Protein AF-A0A7X7IYD1-F1 (afdb_monomer_lite)

Foldseek 3Di:
DVVVCVVVVHDDDPCVQFDDDPNHGDWDDDPVRDTDRGDDCPCPVCVPVVDPPLVLLCCCQVCVVVCVVVPHDRPDDNVSSVVSNVVVVVVVVVVVVVVVVVVVVVVVVVPD

Sequence (112 aa):
MRDLCPFLGIDFDEILLKPTYYGLPWRGNNFDGLKFDKASNVNVGRWRDRITEHEAKVIEFHFSESMAEWGYEPAFSRDEQIDAAMHHYKWFNFAQLFSITTGVDTFQKATA

pLDDT: mean 85.27, std 16.04, range [40.12, 98.5]

Secondary structure (DSSP, 8-state):
-TTHHHHHT----GGGGS-EETTEEP----TT-PPPSS--STTTTTHHHHS-HHHHHHHHHHHHHHHHHTTPPPSS-HHHHHHHHHHHHHHHHHHHHHHHHHHHHHHHSS--

Structure (mmCIF, N/CA/C/O backbone):
data_AF-A0A7X7IYD1-F1
#
_entry.id   AF-A0A7X7IYD1-F1
#
loop_
_atom_site.group_PDB
_atom_site.id
_atom_site.type_symbol
_atom_site.label_atom_id
_atom_site.label_alt_id
_atom_site.label_comp_id
_atom_site.label_asym_id
_atom_site.label_entity_id
_atom_site.label_seq_id
_atom_site.pdbx_PDB_ins_code
_atom_site.Cartn_x
_atom_site.Cartn_y
_atom_site.Cartn_z
_atom_site.occupancy
_atom_site.B_iso_or_equiv
_atom_site.auth_seq_id
_atom_site.auth_comp_id
_atom_site.auth_asym_id
_atom_site.auth_atom_id
_atom_site.pdbx_PDB_model_num
ATOM 1 N N . MET A 1 1 ? -10.542 -5.637 17.512 1.00 89.62 1 MET A N 1
ATOM 2 C CA . MET A 1 1 ? -10.920 -5.233 18.887 1.00 89.62 1 MET A CA 1
ATOM 3 C C . MET A 1 1 ? -10.904 -6.395 19.856 1.00 89.62 1 MET A C 1
ATOM 5 O O . MET A 1 1 ? -10.173 -6.287 20.821 1.00 89.62 1 MET A O 1
ATOM 9 N N . ARG A 1 2 ? -11.609 -7.507 19.605 1.00 91.44 2 ARG A N 1
ATOM 10 C CA . ARG A 1 2 ? -11.593 -8.667 20.520 1.00 91.44 2 ARG A CA 1
ATOM 11 C C . ARG A 1 2 ? -10.191 -9.216 20.807 1.00 91.44 2 ARG A C 1
ATOM 13 O O . ARG A 1 2 ? -9.909 -9.499 21.957 1.00 91.44 2 ARG A O 1
ATOM 20 N N . ASP A 1 3 ? -9.315 -9.250 19.805 1.00 94.12 3 ASP A N 1
ATOM 21 C CA . ASP A 1 3 ? -7.921 -9.692 19.998 1.00 94.12 3 ASP A CA 1
ATOM 22 C C . ASP A 1 3 ? -7.003 -8.564 20.497 1.00 94.12 3 ASP A C 1
ATOM 24 O O . ASP A 1 3 ? -5.993 -8.801 21.152 1.00 94.12 3 ASP A O 1
ATOM 28 N N . LEU A 1 4 ? -7.377 -7.311 20.220 1.00 94.38 4 LEU A N 1
ATOM 29 C CA . LEU A 1 4 ? -6.593 -6.130 20.584 1.00 94.38 4 LEU A CA 1
ATOM 30 C C . LEU A 1 4 ? -6.782 -5.743 22.058 1.00 94.38 4 LEU A C 1
ATOM 32 O O . LEU A 1 4 ? -5.843 -5.288 22.696 1.00 94.38 4 LEU A O 1
ATOM 36 N N . CYS A 1 5 ? -7.985 -5.921 22.604 1.00 96.31 5 CYS A N 1
ATOM 37 C CA . CYS A 1 5 ? -8.305 -5.5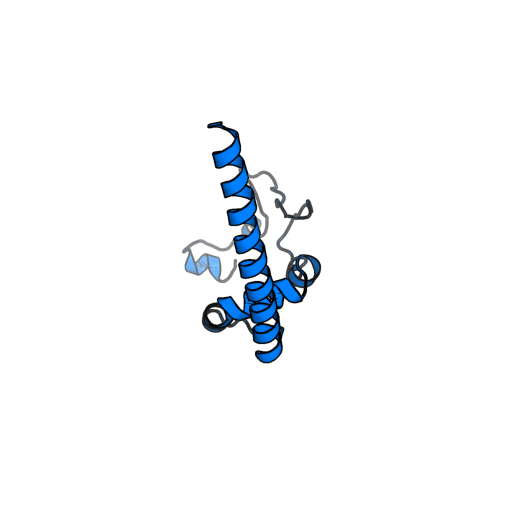88 23.989 1.00 96.31 5 CYS A CA 1
ATOM 38 C C . CYS A 1 5 ? -7.427 -6.368 24.994 1.00 96.31 5 CYS A C 1
ATOM 40 O O . CYS A 1 5 ? -6.773 -5.714 25.805 1.00 96.31 5 CYS A O 1
ATOM 42 N N . PRO A 1 6 ? -7.277 -7.708 24.889 1.00 95.75 6 PRO A N 1
ATOM 43 C CA . PRO A 1 6 ? -6.331 -8.466 25.709 1.00 95.75 6 PRO A CA 1
ATOM 44 C C . PRO A 1 6 ? -4.880 -8.014 25.536 1.00 95.75 6 PRO A C 1
ATOM 46 O O . PRO A 1 6 ? -4.162 -7.896 26.523 1.00 95.75 6 PRO A O 1
ATOM 49 N N . PHE A 1 7 ? -4.456 -7.715 24.303 1.00 96.75 7 PHE A N 1
ATOM 50 C CA . PHE A 1 7 ? -3.113 -7.194 24.030 1.00 96.75 7 PHE A CA 1
ATOM 51 C C . PHE A 1 7 ? -2.846 -5.864 24.757 1.00 96.75 7 PHE A C 1
ATOM 53 O O . PHE A 1 7 ? -1.747 -5.642 25.255 1.00 96.75 7 PHE A O 1
ATOM 60 N N . LEU A 1 8 ? -3.861 -5.001 24.854 1.00 96.44 8 LEU A N 1
ATOM 61 C CA . LEU A 1 8 ? -3.790 -3.717 25.556 1.00 96.44 8 LEU A CA 1
ATOM 62 C C . LEU A 1 8 ? -4.092 -3.816 27.062 1.00 96.44 8 LEU A C 1
ATOM 64 O O . LEU A 1 8 ? -3.987 -2.808 27.758 1.00 96.44 8 LEU A O 1
ATOM 68 N N . GLY A 1 9 ? -4.483 -4.989 27.570 1.00 96.19 9 GLY A N 1
ATOM 69 C CA . GLY A 1 9 ? -4.895 -5.170 28.964 1.00 96.19 9 GLY A CA 1
ATOM 70 C C . GLY A 1 9 ? -6.194 -4.443 29.333 1.00 96.19 9 GLY A C 1
ATOM 71 O O . GLY A 1 9 ? -6.357 -4.037 30.480 1.00 96.19 9 GLY A O 1
ATOM 72 N N . ILE A 1 10 ? -7.101 -4.246 28.371 1.00 95.75 10 ILE A N 1
ATOM 73 C CA . ILE A 1 10 ? -8.419 -3.629 28.587 1.00 95.75 10 ILE A CA 1
ATOM 74 C C . ILE A 1 10 ? -9.535 -4.653 28.379 1.00 95.75 10 ILE A C 1
ATOM 76 O O . ILE A 1 10 ? -9.419 -5.547 27.537 1.00 95.75 10 ILE A O 1
ATOM 80 N N . ASP A 1 11 ? -10.649 -4.480 29.086 1.00 95.94 11 ASP A N 1
ATOM 81 C CA . ASP A 1 11 ? -11.842 -5.290 28.856 1.00 95.94 11 ASP A CA 1
ATOM 82 C C . ASP A 1 11 ? -12.501 -4.917 27.527 1.00 95.94 11 ASP A C 1
ATOM 84 O O . ASP A 1 11 ? -12.588 -3.749 27.134 1.00 95.94 11 ASP A O 1
ATOM 88 N N . PHE A 1 12 ? -12.964 -5.934 26.806 1.00 95.38 12 PHE A N 1
ATOM 89 C CA . PHE A 1 12 ? -13.729 -5.711 25.591 1.00 95.38 12 PHE A CA 1
ATOM 90 C C . PHE A 1 12 ? -15.155 -5.267 25.935 1.00 95.38 12 PHE A C 1
ATOM 92 O O . PHE A 1 12 ? -15.881 -5.981 26.623 1.00 95.38 12 PHE A O 1
ATOM 99 N N . ASP A 1 13 ? -15.577 -4.147 25.353 1.00 92.62 13 ASP A N 1
ATOM 100 C CA . ASP A 1 13 ? -16.959 -3.665 25.351 1.00 92.62 13 ASP A CA 1
ATOM 101 C C . ASP A 1 13 ? -17.386 -3.350 23.905 1.00 92.62 13 ASP A C 1
ATOM 103 O O . ASP A 1 13 ? -16.577 -2.911 23.081 1.00 92.62 13 ASP A O 1
ATOM 107 N N . GLU A 1 14 ? -18.658 -3.567 23.569 1.00 90.81 14 GLU A N 1
ATOM 108 C CA . GLU A 1 14 ? -19.195 -3.276 22.235 1.00 90.81 14 GLU A CA 1
ATOM 109 C C . GLU A 1 14 ? -19.091 -1.795 21.846 1.00 90.81 14 GLU A C 1
ATOM 111 O O . GLU A 1 14 ? -19.013 -1.478 20.654 1.00 90.81 14 GLU A O 1
ATOM 116 N N . ILE A 1 15 ? -19.041 -0.878 22.819 1.00 88.81 15 ILE A N 1
ATOM 117 C CA . ILE A 1 15 ? -18.848 0.554 22.569 1.00 88.81 15 ILE A CA 1
ATOM 118 C C . ILE A 1 15 ? -17.528 0.837 21.841 1.00 88.81 15 ILE A C 1
ATOM 120 O O . ILE A 1 15 ? -17.461 1.776 21.051 1.00 88.81 15 ILE A O 1
ATOM 124 N N . LEU A 1 16 ? -16.515 -0.024 22.004 1.00 88.38 16 LEU A N 1
ATOM 125 C CA . LEU A 1 16 ? -15.219 0.088 21.328 1.00 88.38 16 LEU A CA 1
ATOM 126 C C . LEU A 1 16 ? -15.299 -0.134 19.810 1.00 88.38 16 LEU A C 1
ATOM 128 O O . LEU A 1 16 ? -14.343 0.150 19.091 1.00 88.38 16 LEU A O 1
ATOM 132 N N . LEU A 1 17 ? -16.425 -0.642 19.300 1.00 87.69 17 LEU A N 1
ATOM 133 C CA . LEU A 1 17 ? -16.675 -0.769 17.863 1.00 87.69 17 LEU A CA 1
ATOM 134 C C . LEU A 1 17 ? -17.226 0.522 17.240 1.00 87.69 17 LEU A C 1
ATOM 136 O O . LEU A 1 17 ? -17.355 0.600 16.017 1.00 87.69 17 LEU A O 1
ATOM 140 N N . LYS A 1 18 ? -17.567 1.524 18.060 1.00 85.75 18 LYS A N 1
ATOM 141 C CA . LYS A 1 18 ? -18.166 2.787 17.624 1.00 85.75 18 LYS A CA 1
ATOM 142 C C . LYS A 1 18 ? -17.155 3.924 17.808 1.00 85.75 18 LYS A C 1
ATOM 144 O O . LYS A 1 18 ? -16.821 4.259 18.943 1.00 85.75 18 LYS A O 1
ATOM 149 N N . PRO A 1 19 ? -16.668 4.547 16.722 1.00 84.62 19 PRO A N 1
ATOM 150 C CA . PRO A 1 19 ? -15.729 5.654 16.837 1.00 84.62 19 PRO A CA 1
ATOM 151 C C . PRO A 1 19 ? -16.400 6.859 17.507 1.00 84.62 19 PRO A C 1
ATOM 153 O O . PRO A 1 19 ? -17.438 7.351 17.057 1.00 84.62 19 PRO A O 1
ATOM 156 N N . THR A 1 20 ? -15.793 7.356 18.583 1.00 85.88 20 THR A N 1
ATOM 157 C CA . THR A 1 20 ? -16.257 8.554 19.292 1.00 85.88 20 THR A CA 1
ATOM 158 C C . THR A 1 20 ? -15.101 9.503 19.580 1.00 85.88 20 THR A C 1
ATOM 160 O O . THR A 1 20 ? -13.945 9.095 19.667 1.00 85.88 20 THR A O 1
ATOM 163 N N . TYR A 1 21 ? -15.424 10.783 19.732 1.00 83.94 21 TYR A N 1
ATOM 164 C CA . TYR A 1 21 ? -14.517 11.818 20.208 1.00 83.94 21 TYR A CA 1
ATOM 165 C C . TYR A 1 21 ? -15.225 12.575 21.333 1.00 83.94 21 TYR A C 1
ATOM 167 O O . TYR A 1 21 ? -16.290 13.149 21.111 1.00 83.94 21 TYR A O 1
ATOM 175 N N . TYR A 1 22 ? -14.691 12.498 22.557 1.00 86.81 22 TYR A N 1
ATOM 176 C CA . TYR A 1 22 ? -15.352 12.992 23.777 1.00 86.81 22 TYR A CA 1
ATOM 177 C C . TYR A 1 22 ? -16.814 12.522 23.934 1.00 86.81 22 TYR A C 1
ATOM 179 O O . TYR A 1 22 ? -17.695 13.291 24.309 1.00 86.81 22 TYR A O 1
ATOM 187 N N . GLY A 1 23 ? -17.091 11.255 23.610 1.00 84.19 23 GLY A N 1
ATOM 188 C CA . GLY A 1 23 ? -18.434 10.668 23.712 1.00 84.19 23 GLY A CA 1
ATOM 189 C C . GLY A 1 23 ? -19.405 11.069 22.594 1.00 84.19 23 GLY A C 1
ATOM 190 O O . GLY A 1 23 ? -20.501 10.518 22.518 1.00 84.19 23 GLY A O 1
ATOM 191 N N . LEU A 1 24 ? -19.012 11.970 21.690 1.00 84.19 24 LEU A N 1
ATOM 192 C CA . LEU A 1 24 ? -19.789 12.306 20.499 1.00 84.19 24 LEU A CA 1
ATOM 193 C C . LEU A 1 24 ? -19.399 11.385 19.334 1.00 84.19 24 LEU A C 1
ATOM 195 O O . LEU A 1 24 ? -18.210 11.093 19.173 1.00 84.19 24 LEU A O 1
ATOM 199 N N . PRO A 1 25 ? -20.351 10.940 18.492 1.00 83.38 25 PRO A N 1
ATOM 200 C CA . PRO A 1 25 ? -20.031 10.167 17.297 1.00 83.38 25 PRO A CA 1
ATOM 201 C C . PRO A 1 25 ? -19.046 10.926 16.407 1.00 83.38 25 PRO A C 1
ATOM 203 O O . PRO A 1 25 ? -19.324 12.046 15.970 1.00 83.38 25 PRO A O 1
ATOM 206 N N . TRP A 1 26 ? -17.903 10.309 16.122 1.00 81.06 26 TRP A N 1
ATOM 207 C CA . TRP A 1 26 ? -16.898 10.880 15.235 1.00 81.06 26 TRP A CA 1
ATOM 208 C C . TRP A 1 26 ? -16.978 10.202 13.871 1.00 81.06 26 TRP A C 1
ATOM 210 O O . TRP A 1 26 ? -17.111 8.983 13.779 1.00 81.06 26 TRP A O 1
ATOM 220 N N . ARG A 1 27 ? -16.919 11.000 12.801 1.00 78.38 27 ARG A N 1
ATOM 221 C CA . ARG A 1 27 ? -16.918 10.493 11.426 1.00 78.38 27 ARG A CA 1
ATOM 222 C C . ARG A 1 27 ? -15.514 10.583 10.856 1.00 78.38 27 ARG A C 1
ATOM 224 O O . ARG A 1 27 ? -14.847 11.600 11.032 1.00 78.38 27 ARG A O 1
ATOM 231 N N . GLY A 1 28 ? -15.098 9.530 10.159 1.00 71.38 28 GLY A N 1
ATOM 232 C CA . GLY A 1 28 ? -13.755 9.454 9.590 1.00 71.38 28 GLY A CA 1
ATOM 233 C C . GLY A 1 28 ? -13.473 10.575 8.584 1.00 71.38 28 GLY A C 1
ATOM 234 O O . GLY A 1 28 ? -14.355 10.953 7.810 1.00 71.38 28 GLY A O 1
ATOM 235 N N . ASN A 1 29 ? -12.234 11.072 8.589 1.00 72.69 29 ASN A N 1
ATOM 236 C CA . ASN A 1 29 ? -11.691 11.950 7.555 1.00 72.69 29 ASN A CA 1
ATOM 237 C C . ASN A 1 29 ? -10.988 11.081 6.501 1.00 72.69 29 ASN A C 1
ATOM 239 O O . ASN A 1 29 ? -9.958 10.474 6.790 1.00 72.69 29 ASN A O 1
ATOM 243 N N . ASN A 1 30 ? -11.578 10.956 5.315 1.00 78.00 30 ASN A N 1
ATOM 244 C CA . ASN A 1 30 ? -11.064 10.123 4.229 1.00 78.00 30 ASN A CA 1
ATOM 245 C C . ASN A 1 30 ? -10.627 11.000 3.045 1.00 78.00 30 ASN A C 1
ATOM 247 O O . ASN A 1 30 ? -11.171 12.081 2.834 1.00 78.00 30 ASN A O 1
ATOM 251 N N . PHE A 1 31 ? -9.670 10.492 2.262 1.00 77.25 31 PHE A N 1
ATOM 252 C CA . PHE A 1 31 ? -9.100 11.166 1.087 1.00 77.25 31 PHE A CA 1
ATOM 253 C C . PHE A 1 31 ? -10.144 11.617 0.046 1.00 77.25 31 PHE A C 1
ATOM 255 O O . PHE A 1 31 ? -10.042 12.702 -0.507 1.00 77.25 31 PHE A O 1
ATOM 262 N N . ASP A 1 32 ? -11.177 10.809 -0.173 1.00 79.69 32 ASP A N 1
ATOM 263 C CA . ASP A 1 32 ? -12.292 11.047 -1.096 1.00 79.69 32 ASP A CA 1
ATOM 264 C C . ASP A 1 32 ? -13.455 11.849 -0.460 1.00 79.69 32 ASP A C 1
ATOM 266 O O . ASP A 1 32 ? -14.552 11.902 -1.016 1.00 79.69 32 ASP A O 1
ATOM 270 N N . GLY A 1 33 ? -13.275 12.415 0.741 1.00 79.00 33 GLY A N 1
ATOM 271 C CA . GLY A 1 33 ? -14.313 13.154 1.472 1.00 79.00 33 GLY A CA 1
ATOM 272 C C . GLY A 1 33 ? -15.494 12.305 1.966 1.00 79.00 33 GLY A C 1
ATOM 273 O O . GLY A 1 33 ? -16.508 12.850 2.413 1.00 79.00 33 GLY A O 1
ATOM 274 N N . LEU A 1 34 ? -15.392 10.973 1.905 1.00 79.25 34 LEU A N 1
ATOM 275 C CA . LEU A 1 34 ? -16.446 10.066 2.355 1.00 79.25 34 LEU A CA 1
ATOM 276 C C . LEU A 1 34 ? -16.508 10.030 3.884 1.00 79.25 34 LEU A C 1
ATOM 278 O O . LEU A 1 34 ? -15.505 9.828 4.567 1.00 79.25 34 LEU A O 1
ATOM 282 N N . LYS A 1 35 ? -17.718 10.178 4.427 1.00 77.94 35 LYS A N 1
ATOM 283 C CA . LYS A 1 35 ? -17.964 10.072 5.867 1.00 77.94 35 LYS A CA 1
ATOM 284 C C . LYS A 1 35 ? -18.192 8.611 6.244 1.00 77.94 35 LYS A C 1
ATOM 286 O O . LYS A 1 35 ? -19.152 8.008 5.777 1.00 77.94 35 LYS A O 1
ATOM 291 N N . PHE A 1 36 ? -17.357 8.084 7.134 1.00 78.31 36 PHE A N 1
ATOM 292 C CA . PHE A 1 36 ? -17.524 6.744 7.702 1.00 78.31 36 PHE A CA 1
ATOM 293 C C . PHE A 1 36 ? -18.081 6.825 9.114 1.00 78.31 36 PHE A C 1
ATOM 295 O O . PHE A 1 36 ? -17.612 7.621 9.924 1.00 78.31 36 PHE A O 1
ATOM 302 N N . ASP A 1 37 ? -19.067 5.985 9.390 1.00 74.44 37 ASP A N 1
ATOM 303 C CA . ASP A 1 37 ? -19.666 5.741 10.703 1.00 74.44 37 ASP A CA 1
ATOM 304 C C . ASP A 1 37 ? -19.158 4.437 11.348 1.00 74.44 37 ASP A C 1
ATOM 306 O O . ASP A 1 37 ? -19.369 4.206 12.537 1.00 74.44 37 ASP A O 1
ATOM 310 N N . LYS A 1 38 ? -18.453 3.603 10.575 1.00 76.62 38 LYS A N 1
ATOM 311 C CA . LYS A 1 38 ? -17.823 2.350 11.003 1.00 76.62 38 LYS A CA 1
ATOM 312 C C . LYS A 1 38 ? -16.590 2.025 10.157 1.00 76.62 38 LYS A C 1
ATOM 314 O O . LYS A 1 38 ? -16.404 2.583 9.075 1.00 76.62 38 LYS A O 1
ATOM 319 N N . ALA A 1 39 ? -15.778 1.077 10.627 1.00 81.38 39 ALA A N 1
ATOM 320 C CA . ALA A 1 39 ? -14.706 0.497 9.821 1.00 81.38 39 ALA A CA 1
ATOM 321 C C . ALA A 1 39 ? -15.272 -0.094 8.513 1.00 81.38 39 ALA A C 1
ATOM 323 O O . ALA A 1 39 ? -16.324 -0.738 8.515 1.00 81.38 39 ALA A O 1
ATOM 324 N N . SER A 1 40 ? -14.589 0.150 7.395 1.00 84.38 40 SER A N 1
ATOM 325 C CA . SER A 1 40 ? -15.050 -0.231 6.058 1.00 84.38 40 SER A CA 1
ATOM 326 C C . SER A 1 40 ? -13.886 -0.656 5.173 1.00 84.38 40 SER A C 1
ATOM 328 O O . SER A 1 40 ? -12.811 -0.063 5.225 1.00 84.38 40 SER A O 1
ATOM 330 N N . ASN A 1 41 ? -14.144 -1.633 4.302 1.00 89.12 41 ASN A N 1
ATOM 331 C CA . ASN A 1 41 ? -13.178 -2.131 3.324 1.00 89.12 41 ASN A CA 1
ATOM 332 C C . ASN A 1 41 ? -13.215 -1.369 1.991 1.00 89.12 41 ASN A C 1
ATOM 334 O O . ASN A 1 41 ? -12.523 -1.755 1.059 1.00 89.12 41 ASN A O 1
ATOM 338 N N . VAL A 1 42 ? -13.989 -0.281 1.875 1.00 88.75 42 VAL A N 1
ATOM 339 C CA . VAL A 1 42 ? -14.161 0.457 0.604 1.00 88.75 42 VAL A CA 1
ATOM 340 C C . VAL A 1 42 ? -12.847 0.955 -0.013 1.00 88.75 42 VAL A C 1
ATOM 342 O O . VAL A 1 42 ? -12.764 1.153 -1.218 1.00 88.75 42 VAL A O 1
ATOM 345 N N . ASN A 1 43 ? -11.823 1.169 0.815 1.00 88.88 43 ASN A N 1
ATOM 346 C CA . ASN A 1 43 ? -10.515 1.653 0.380 1.00 88.88 43 ASN A CA 1
ATOM 347 C C . ASN A 1 43 ? -9.480 0.536 0.174 1.00 88.88 43 ASN A C 1
ATOM 349 O O . ASN A 1 43 ? -8.361 0.824 -0.250 1.00 88.88 43 ASN A O 1
ATOM 353 N N . VAL A 1 44 ? -9.822 -0.722 0.458 1.00 92.75 44 VAL A N 1
ATOM 354 C CA . VAL A 1 44 ? -8.918 -1.856 0.237 1.00 92.75 44 VAL A CA 1
ATOM 355 C C . VAL A 1 44 ? -8.737 -2.044 -1.269 1.00 92.75 44 VAL A C 1
ATOM 357 O O . VAL A 1 44 ? -9.710 -2.157 -2.005 1.00 92.75 44 VAL A O 1
ATOM 360 N N . GLY A 1 45 ? -7.487 -2.024 -1.739 1.00 92.81 45 GLY A N 1
ATOM 361 C CA . GLY A 1 45 ? -7.157 -2.176 -3.163 1.00 92.81 45 GLY A CA 1
ATOM 362 C C . GLY A 1 45 ? -7.430 -0.948 -4.041 1.00 92.81 45 GLY A C 1
ATOM 363 O O . GLY A 1 45 ? -7.036 -0.939 -5.203 1.00 92.81 45 GLY A O 1
ATOM 364 N N . ARG A 1 46 ? -8.016 0.121 -3.486 1.00 92.75 46 ARG A N 1
ATOM 365 C CA . ARG A 1 46 ? -8.389 1.347 -4.219 1.00 92.75 46 ARG A CA 1
ATOM 366 C C . ARG A 1 46 ? -7.206 2.148 -4.758 1.00 92.75 46 ARG A C 1
ATOM 368 O O . ARG 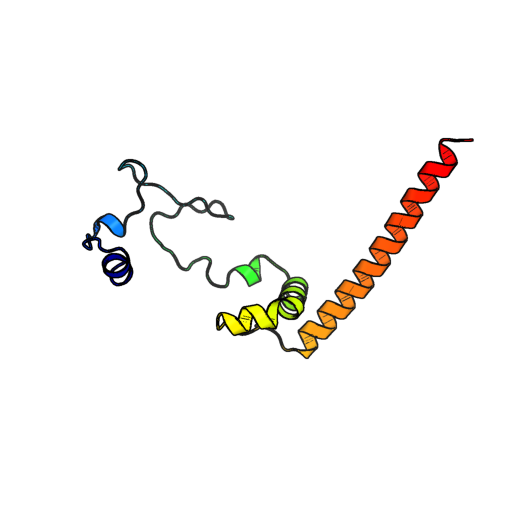A 1 46 ? -7.396 3.128 -5.467 1.00 92.75 46 ARG A O 1
ATOM 375 N N . TRP A 1 47 ? -5.980 1.758 -4.411 1.00 93.88 47 TRP A N 1
ATOM 376 C CA . TRP A 1 47 ? -4.773 2.342 -4.987 1.00 93.88 47 TRP A CA 1
ATOM 377 C C . TRP A 1 47 ? -4.769 2.220 -6.516 1.00 93.88 47 TRP A C 1
ATOM 379 O O . TRP A 1 47 ? -4.333 3.152 -7.178 1.00 93.88 47 TRP A O 1
ATOM 389 N N . ARG A 1 48 ? -5.356 1.151 -7.076 1.00 94.88 48 ARG A N 1
ATOM 390 C CA . ARG A 1 48 ? -5.462 0.932 -8.531 1.00 94.88 48 ARG A CA 1
ATOM 391 C C . ARG A 1 48 ? -6.261 2.017 -9.256 1.00 94.88 48 ARG A C 1
ATOM 393 O O . ARG A 1 48 ? -6.018 2.263 -10.428 1.00 94.88 48 ARG A O 1
ATOM 400 N N . ASP A 1 49 ? -7.179 2.673 -8.548 1.00 93.75 49 ASP A N 1
ATOM 401 C CA . ASP A 1 49 ? -7.988 3.771 -9.086 1.00 93.75 49 ASP A CA 1
ATOM 402 C C . ASP A 1 49 ? -7.335 5.146 -8.853 1.00 93.75 49 ASP A C 1
ATOM 404 O O . ASP A 1 49 ? -7.799 6.154 -9.383 1.00 93.75 49 ASP A O 1
ATOM 408 N N . ARG A 1 50 ? -6.301 5.214 -8.001 1.00 93.44 50 ARG A N 1
ATOM 409 C CA . ARG A 1 50 ? -5.676 6.467 -7.541 1.00 93.44 50 ARG A CA 1
ATOM 410 C C . ARG A 1 50 ? -4.330 6.750 -8.187 1.00 93.44 50 ARG A C 1
ATOM 412 O O . ARG A 1 50 ? -3.936 7.910 -8.238 1.00 93.44 50 ARG A O 1
ATOM 419 N N . ILE A 1 51 ? -3.634 5.711 -8.630 1.00 96.31 51 ILE A N 1
ATOM 420 C CA . ILE A 1 51 ? -2.362 5.816 -9.339 1.00 96.31 51 ILE A CA 1
ATOM 421 C C . ILE A 1 51 ? -2.432 5.015 -10.631 1.00 96.31 51 ILE A C 1
ATOM 423 O O . ILE A 1 51 ? -3.164 4.032 -10.742 1.00 96.31 51 ILE A O 1
ATOM 427 N N . THR A 1 52 ? -1.658 5.445 -11.613 1.00 97.50 52 THR A N 1
ATOM 428 C CA . THR A 1 52 ? -1.501 4.733 -12.877 1.00 97.50 52 THR A CA 1
ATOM 429 C C . THR A 1 52 ? -0.731 3.428 -12.679 1.00 97.50 52 THR A C 1
ATOM 431 O O . THR A 1 52 ? 0.050 3.276 -11.737 1.00 97.50 52 THR A O 1
ATOM 434 N N . GLU A 1 53 ? -0.886 2.482 -13.610 1.00 97.69 53 GLU A N 1
ATOM 435 C CA . GLU A 1 53 ? -0.085 1.252 -13.594 1.00 97.69 53 GLU A CA 1
ATOM 436 C C . GLU A 1 53 ? 1.417 1.537 -13.662 1.00 97.69 53 GLU A C 1
ATOM 438 O O . GLU A 1 53 ? 2.199 0.835 -13.032 1.00 97.69 53 GLU A O 1
ATOM 443 N N . HIS A 1 54 ? 1.832 2.572 -14.402 1.00 97.62 54 HIS A N 1
ATOM 444 C CA . HIS A 1 54 ? 3.240 2.952 -14.491 1.00 97.62 54 HIS A CA 1
ATOM 445 C C . HIS A 1 54 ? 3.792 3.369 -13.123 1.00 97.62 54 HIS A C 1
ATOM 447 O O . HIS A 1 54 ? 4.830 2.865 -12.703 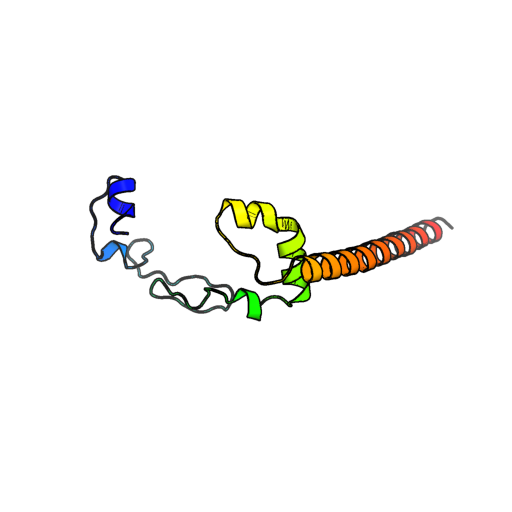1.00 97.62 54 HIS A O 1
ATOM 453 N N . GLU A 1 55 ? 3.077 4.235 -12.399 1.00 97.44 55 GLU A N 1
ATOM 454 C CA . GLU A 1 55 ? 3.456 4.639 -11.040 1.00 97.44 55 GLU A CA 1
ATOM 455 C C . GLU A 1 55 ? 3.496 3.438 -10.092 1.00 97.44 55 GLU A C 1
ATOM 457 O O . GLU A 1 55 ? 4.444 3.290 -9.323 1.00 97.44 55 GLU A O 1
ATOM 462 N N . ALA A 1 56 ? 2.509 2.545 -10.182 1.00 98.06 56 ALA A N 1
ATOM 463 C CA . ALA A 1 56 ? 2.461 1.343 -9.360 1.00 98.06 56 ALA A CA 1
ATOM 464 C C . ALA A 1 56 ? 3.650 0.404 -9.628 1.00 98.06 56 ALA A C 1
ATOM 466 O O . ALA A 1 56 ? 4.295 -0.044 -8.684 1.00 98.06 56 ALA A O 1
ATOM 467 N N . LYS A 1 57 ? 3.995 0.170 -10.900 1.00 98.50 57 LYS A N 1
ATOM 468 C CA . LYS A 1 57 ? 5.158 -0.632 -11.316 1.00 98.50 57 LYS A CA 1
ATOM 469 C C . LYS A 1 57 ? 6.475 -0.046 -10.796 1.00 98.50 57 LYS A C 1
ATOM 471 O O . LYS A 1 57 ? 7.324 -0.796 -10.321 1.00 98.50 57 LYS A O 1
ATOM 476 N N . VAL A 1 58 ? 6.635 1.282 -10.832 1.00 98.06 58 VAL A N 1
ATOM 477 C CA . VAL A 1 58 ? 7.811 1.975 -10.271 1.00 98.06 58 VAL A CA 1
ATOM 478 C C . VAL A 1 58 ? 7.872 1.823 -8.746 1.00 98.06 58 VAL A C 1
ATOM 480 O O . VAL A 1 58 ? 8.935 1.527 -8.202 1.00 98.06 58 VAL A O 1
ATOM 483 N N . ILE A 1 59 ? 6.746 1.979 -8.043 1.00 97.88 59 ILE A N 1
ATOM 484 C CA . ILE A 1 59 ? 6.670 1.774 -6.587 1.00 97.88 59 ILE A CA 1
ATOM 485 C C . ILE A 1 59 ? 7.050 0.331 -6.236 1.00 97.88 59 ILE A C 1
ATOM 487 O O . ILE A 1 59 ? 7.930 0.116 -5.406 1.00 97.88 59 ILE A O 1
ATOM 491 N N . GLU A 1 60 ? 6.442 -0.659 -6.890 1.00 98.12 60 GLU A N 1
ATOM 492 C CA . GLU A 1 60 ? 6.745 -2.073 -6.650 1.00 98.12 60 GLU A CA 1
ATOM 493 C C . GLU A 1 60 ? 8.212 -2.402 -6.946 1.00 98.12 60 GLU A C 1
ATOM 495 O O . GLU A 1 60 ? 8.841 -3.119 -6.169 1.00 98.12 60 GLU A O 1
ATOM 500 N N . PHE A 1 61 ? 8.802 -1.823 -7.999 1.00 98.12 61 PHE A N 1
ATOM 501 C CA . PHE A 1 61 ? 10.227 -1.989 -8.283 1.00 98.12 61 PHE A CA 1
ATOM 502 C C . PHE A 1 61 ? 11.101 -1.589 -7.084 1.00 98.12 61 PHE A C 1
ATOM 504 O O . PHE A 1 61 ? 11.974 -2.365 -6.684 1.00 98.12 61 PHE A O 1
ATOM 511 N N . HIS A 1 62 ? 10.844 -0.410 -6.506 1.00 97.81 62 HIS A N 1
ATOM 512 C CA . HIS A 1 62 ? 11.638 0.165 -5.416 1.00 97.81 62 HIS A CA 1
ATOM 513 C C . HIS A 1 62 ? 11.359 -0.448 -4.045 1.00 97.81 62 HIS A C 1
ATOM 515 O O . HIS A 1 62 ? 12.274 -0.543 -3.232 1.00 97.81 62 HIS A O 1
ATOM 521 N N . PHE A 1 63 ? 10.117 -0.851 -3.782 1.00 97.69 63 PHE A N 1
ATOM 522 C CA . PHE A 1 63 ? 9.677 -1.281 -2.453 1.00 97.69 63 PHE A CA 1
ATOM 523 C C . PHE A 1 63 ? 9.377 -2.779 -2.356 1.00 97.69 63 PHE A C 1
ATOM 525 O O . PHE A 1 63 ? 8.930 -3.227 -1.305 1.00 97.69 63 PHE A O 1
ATOM 532 N N . SER A 1 64 ? 9.642 -3.559 -3.409 1.00 96.06 64 SER A N 1
ATOM 533 C CA . SER A 1 64 ? 9.413 -5.015 -3.442 1.00 96.06 64 SER A CA 1
ATOM 534 C C . SER A 1 64 ? 9.968 -5.759 -2.221 1.00 96.06 64 SER A C 1
ATOM 536 O O . SER A 1 64 ? 9.272 -6.605 -1.668 1.00 96.06 64 SER A O 1
ATOM 538 N N . GLU A 1 65 ? 11.172 -5.419 -1.752 1.00 96.25 65 GLU A N 1
ATOM 539 C CA . GLU A 1 65 ? 11.759 -6.039 -0.555 1.00 96.25 65 GLU A CA 1
ATOM 540 C C . GLU A 1 65 ? 10.949 -5.732 0.713 1.00 96.25 65 GLU A C 1
ATOM 542 O O . GLU A 1 65 ? 10.603 -6.643 1.462 1.00 96.25 65 GLU A O 1
ATOM 547 N N . SER A 1 66 ? 10.576 -4.466 0.926 1.00 97.88 66 SER A N 1
ATOM 548 C CA . SER A 1 66 ? 9.726 -4.074 2.056 1.00 97.88 66 SER A CA 1
ATOM 549 C C . SER A 1 66 ? 8.335 -4.695 1.954 1.00 97.88 66 SER A C 1
ATOM 551 O O . SER A 1 66 ? 7.784 -5.139 2.952 1.00 97.88 66 SER A O 1
ATOM 553 N N . MET A 1 67 ? 7.752 -4.763 0.757 1.00 97.25 67 MET A N 1
ATOM 554 C CA . MET A 1 67 ? 6.469 -5.435 0.546 1.00 97.25 67 MET A CA 1
ATOM 555 C C . MET A 1 67 ? 6.545 -6.900 0.986 1.00 97.25 67 MET A C 1
ATOM 557 O O . MET A 1 67 ? 5.698 -7.332 1.766 1.00 97.25 67 MET A O 1
ATOM 561 N N . ALA A 1 68 ? 7.594 -7.616 0.576 1.00 96.81 68 ALA A N 1
ATOM 562 C CA . ALA A 1 68 ? 7.811 -9.008 0.952 1.00 96.81 68 ALA A CA 1
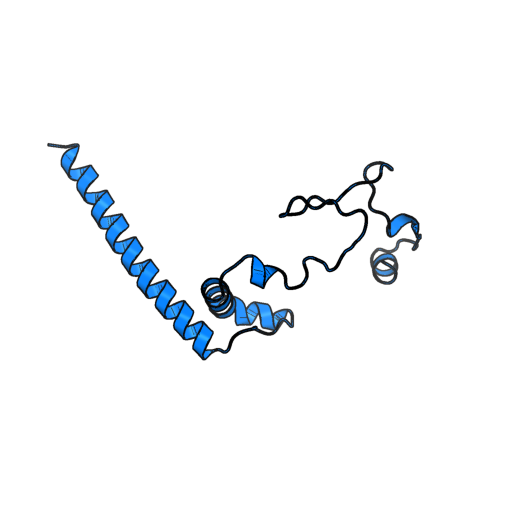ATOM 563 C C . ALA A 1 68 ? 8.002 -9.193 2.469 1.00 96.81 68 ALA A C 1
ATOM 565 O O . ALA A 1 68 ? 7.424 -10.117 3.037 1.00 96.81 68 ALA A O 1
ATOM 566 N N . GLU A 1 69 ? 8.741 -8.299 3.142 1.00 98.06 69 GLU A N 1
ATOM 567 C CA . GLU A 1 69 ? 8.915 -8.320 4.608 1.00 98.06 69 GLU A CA 1
ATOM 568 C C . GLU A 1 69 ? 7.569 -8.311 5.352 1.00 98.06 69 GLU A C 1
ATOM 570 O O . GLU A 1 69 ? 7.393 -9.011 6.350 1.00 98.06 69 GLU A O 1
ATOM 575 N N . TRP A 1 70 ? 6.593 -7.565 4.829 1.00 97.19 70 TRP A N 1
ATOM 576 C CA . TRP A 1 70 ? 5.253 -7.441 5.405 1.00 97.19 70 TRP A CA 1
ATOM 577 C C . TRP A 1 70 ? 4.212 -8.383 4.774 1.00 97.19 70 TRP A C 1
ATOM 579 O O . TRP A 1 70 ? 3.027 -8.282 5.096 1.00 97.19 70 TRP A O 1
ATOM 589 N N . GLY A 1 71 ? 4.629 -9.304 3.896 1.00 97.50 71 GLY A N 1
ATOM 590 C CA . GLY A 1 71 ? 3.754 -10.293 3.256 1.00 97.50 71 GLY A CA 1
ATOM 591 C C . GLY A 1 71 ? 2.833 -9.733 2.165 1.00 97.50 71 GLY A C 1
ATOM 592 O O . GLY A 1 71 ? 1.776 -10.308 1.900 1.00 97.50 71 GLY A O 1
ATOM 593 N N . TYR A 1 72 ? 3.196 -8.605 1.553 1.00 96.38 72 TYR A N 1
ATOM 594 C CA . TYR A 1 72 ? 2.507 -8.063 0.385 1.00 96.38 72 TYR A CA 1
ATOM 595 C C . TYR A 1 72 ? 3.134 -8.586 -0.906 1.00 96.38 72 TYR A C 1
ATOM 597 O O . TYR A 1 72 ? 4.329 -8.423 -1.142 1.00 96.38 72 TYR A O 1
ATOM 605 N N . GLU A 1 73 ? 2.293 -9.131 -1.779 1.00 96.00 73 GLU A N 1
ATOM 606 C CA . GLU A 1 73 ? 2.697 -9.573 -3.112 1.00 96.00 73 GLU A CA 1
ATOM 607 C C . GLU A 1 73 ? 2.587 -8.425 -4.129 1.00 96.00 73 GLU A C 1
ATOM 609 O O . GLU A 1 73 ? 1.558 -7.732 -4.153 1.00 96.00 73 GLU A O 1
ATOM 614 N N . PRO A 1 74 ? 3.603 -8.217 -4.988 1.00 96.62 74 PRO A N 1
ATOM 615 C CA . PRO A 1 74 ? 3.508 -7.290 -6.110 1.00 96.62 74 PRO A CA 1
ATOM 616 C C . PRO A 1 74 ? 2.358 -7.657 -7.054 1.00 96.62 74 PRO A C 1
ATOM 618 O O . PRO A 1 74 ? 2.094 -8.832 -7.318 1.00 96.62 74 PRO A O 1
ATOM 621 N N . ALA A 1 75 ? 1.667 -6.652 -7.588 1.00 97.25 75 ALA A N 1
ATOM 622 C CA . ALA A 1 75 ? 0.615 -6.858 -8.573 1.00 97.25 75 ALA A CA 1
ATOM 623 C C . ALA A 1 75 ? 1.161 -7.065 -9.992 1.00 97.25 75 ALA A C 1
ATOM 625 O O . ALA A 1 75 ? 0.448 -7.634 -10.821 1.00 97.25 75 ALA A O 1
ATOM 626 N N . PHE A 1 76 ? 2.378 -6.594 -10.277 1.00 97.94 76 PHE A N 1
ATOM 627 C CA . PHE A 1 76 ? 3.005 -6.669 -11.595 1.00 97.94 76 PHE A CA 1
ATOM 628 C C . PHE A 1 76 ? 4.241 -7.565 -11.586 1.00 97.94 76 PHE A C 1
ATOM 630 O O . PHE A 1 76 ? 4.891 -7.762 -10.557 1.00 97.94 76 PHE A O 1
ATOM 637 N N . SER A 1 77 ? 4.589 -8.096 -12.757 1.00 97.88 77 SER A N 1
ATOM 638 C CA . SER A 1 77 ? 5.781 -8.930 -12.907 1.00 97.88 77 SER A CA 1
ATOM 639 C C . SER A 1 77 ? 7.073 -8.124 -12.733 1.00 97.88 77 SER A C 1
ATOM 641 O O . SER A 1 77 ? 7.111 -6.909 -12.944 1.00 97.88 77 SER A O 1
ATOM 643 N N . ARG A 1 78 ? 8.172 -8.808 -12.391 1.00 97.00 78 ARG A N 1
ATOM 644 C CA . ARG A 1 78 ? 9.479 -8.155 -12.231 1.00 97.00 78 ARG A CA 1
ATOM 645 C C . ARG A 1 78 ? 9.956 -7.473 -13.518 1.00 97.00 78 ARG A C 1
ATOM 647 O O . ARG A 1 78 ? 10.562 -6.410 -13.437 1.00 97.00 78 ARG A O 1
ATOM 654 N N . ASP A 1 79 ? 9.644 -8.042 -14.679 1.00 98.00 79 ASP A N 1
ATOM 655 C CA . ASP A 1 79 ? 10.004 -7.462 -15.977 1.00 98.00 79 ASP A CA 1
ATOM 656 C C . ASP A 1 79 ? 9.252 -6.149 -16.235 1.00 98.00 79 ASP A C 1
ATOM 658 O O . ASP A 1 79 ? 9.861 -5.155 -16.623 1.00 98.00 79 ASP A O 1
ATOM 662 N N . GLU A 1 80 ? 7.949 -6.100 -15.936 1.00 98.31 80 GLU A N 1
ATOM 663 C CA . GLU A 1 80 ? 7.153 -4.869 -16.043 1.00 98.31 80 GLU A CA 1
ATOM 664 C C . GLU A 1 80 ? 7.615 -3.780 -15.068 1.00 98.31 80 GLU A C 1
ATOM 666 O O . GLU A 1 80 ? 7.606 -2.595 -15.405 1.00 98.31 80 GLU A O 1
ATOM 671 N N . GLN A 1 81 ? 8.018 -4.173 -13.859 1.00 98.00 81 GLN A N 1
ATOM 672 C CA . GLN A 1 81 ? 8.595 -3.266 -12.867 1.00 98.00 81 GLN A CA 1
ATOM 673 C C . GLN A 1 81 ? 9.919 -2.664 -13.361 1.00 98.00 81 GLN A C 1
ATOM 675 O O . GLN A 1 81 ? 10.119 -1.453 -13.266 1.00 98.00 81 GLN A O 1
ATOM 680 N N . ILE A 1 82 ? 10.815 -3.499 -13.907 1.00 97.81 82 ILE A N 1
ATOM 681 C CA . ILE A 1 82 ? 12.108 -3.067 -14.458 1.00 97.81 82 ILE A CA 1
ATOM 682 C C . ILE A 1 82 ? 11.894 -2.106 -15.629 1.00 97.81 82 ILE A C 1
ATOM 684 O O . ILE A 1 82 ? 12.508 -1.039 -15.652 1.00 97.81 82 ILE A O 1
ATOM 688 N N . ASP A 1 83 ? 11.014 -2.451 -16.569 1.00 98.12 83 ASP A N 1
ATOM 689 C CA . ASP A 1 83 ? 10.702 -1.607 -17.724 1.00 98.12 83 ASP A CA 1
ATOM 690 C C . ASP A 1 83 ? 10.180 -0.227 -17.289 1.00 98.12 83 ASP A C 1
ATOM 692 O O . ASP A 1 83 ? 10.700 0.813 -17.708 1.00 98.12 83 ASP A O 1
ATOM 696 N N . ALA A 1 84 ? 9.229 -0.200 -16.351 1.00 97.81 84 ALA A N 1
ATOM 697 C CA . ALA A 1 84 ? 8.690 1.045 -15.816 1.00 97.81 84 ALA A CA 1
ATOM 698 C C . ALA A 1 84 ? 9.763 1.887 -15.106 1.00 97.81 84 ALA A C 1
ATOM 700 O O . ALA A 1 84 ? 9.848 3.094 -15.343 1.00 97.81 84 ALA A O 1
ATOM 701 N N . ALA A 1 85 ? 10.622 1.266 -14.293 1.00 96.88 85 ALA A N 1
ATOM 702 C CA . ALA A 1 85 ? 11.723 1.955 -13.623 1.00 96.88 85 ALA A CA 1
ATOM 703 C C . ALA A 1 85 ? 12.744 2.519 -14.624 1.00 96.88 85 ALA A C 1
ATOM 705 O O . ALA A 1 85 ? 13.172 3.666 -14.492 1.00 96.88 85 ALA A O 1
ATOM 706 N N . MET A 1 86 ? 13.100 1.766 -15.669 1.00 96.62 86 MET A N 1
ATOM 707 C CA . MET A 1 86 ? 13.980 2.243 -16.741 1.00 96.62 86 MET A CA 1
ATOM 708 C C . MET A 1 86 ? 13.392 3.464 -17.452 1.00 96.62 86 MET A C 1
ATOM 710 O O . MET A 1 86 ? 14.091 4.460 -17.668 1.00 96.62 86 MET A O 1
ATOM 714 N N . HIS A 1 87 ? 12.102 3.411 -17.787 1.00 95.38 87 HIS A N 1
ATOM 715 C CA . HIS A 1 87 ? 11.382 4.535 -18.377 1.00 95.38 87 HIS A CA 1
ATOM 716 C C . HIS A 1 87 ? 11.352 5.752 -17.445 1.00 95.38 87 HIS A C 1
ATOM 718 O O . HIS A 1 87 ? 11.640 6.868 -17.892 1.00 95.38 87 HIS A O 1
ATOM 724 N N . HIS A 1 88 ? 11.085 5.537 -16.155 1.00 94.38 88 HIS A N 1
ATOM 725 C CA . HIS A 1 88 ? 11.109 6.581 -15.137 1.00 94.38 88 HIS A CA 1
ATOM 726 C C . HIS A 1 88 ? 12.486 7.250 -15.047 1.00 94.38 88 HIS A C 1
ATOM 728 O O . HIS A 1 88 ? 12.574 8.471 -15.145 1.00 94.38 88 HIS A O 1
ATOM 734 N N . TYR A 1 89 ? 13.572 6.476 -14.957 1.00 92.50 89 TYR A N 1
ATOM 735 C CA . TYR A 1 89 ? 14.932 7.018 -14.897 1.00 92.50 89 TYR A CA 1
ATOM 736 C C . TYR A 1 89 ? 15.341 7.755 -16.171 1.00 92.50 89 TYR A C 1
ATOM 738 O O . TYR A 1 89 ? 15.983 8.802 -16.096 1.00 92.50 89 TYR A O 1
ATOM 746 N N . LYS A 1 90 ? 14.954 7.253 -17.350 1.00 92.38 90 LYS A N 1
ATOM 747 C CA . LYS A 1 90 ? 15.198 7.948 -18.621 1.00 92.38 90 LYS A CA 1
ATOM 748 C C . LYS A 1 90 ? 14.529 9.322 -18.629 1.00 92.38 90 LYS A C 1
ATOM 750 O O . LYS A 1 90 ? 15.168 10.307 -18.999 1.00 92.38 90 LYS A O 1
ATOM 755 N N . TRP A 1 91 ? 13.265 9.386 -18.210 1.00 90.38 91 TRP A N 1
ATOM 756 C CA . TRP A 1 91 ? 12.540 10.647 -18.087 1.00 90.38 91 TRP A CA 1
ATOM 757 C C . TRP A 1 91 ? 13.158 11.557 -17.023 1.00 90.38 91 TRP A C 1
ATOM 759 O O . TRP A 1 91 ? 13.400 12.727 -17.299 1.00 90.38 91 TRP A O 1
ATOM 769 N N . PHE A 1 92 ? 13.469 11.023 -15.843 1.00 88.31 92 PHE A N 1
ATOM 770 C CA . PHE A 1 92 ? 14.031 11.776 -14.725 1.00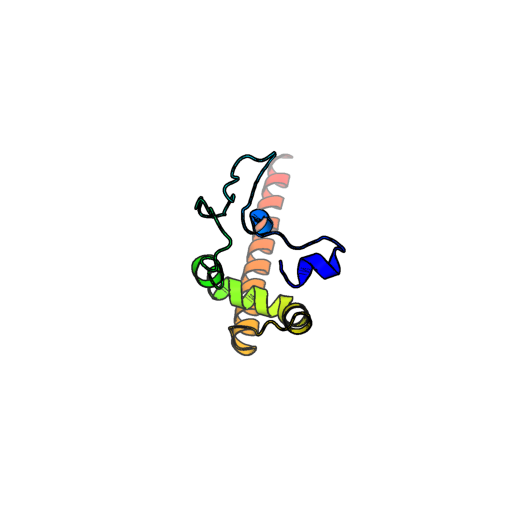 88.31 92 PHE A CA 1
ATOM 771 C C . PHE A 1 92 ? 15.373 12.415 -15.093 1.00 88.31 92 PHE A C 1
ATOM 773 O O . PHE A 1 92 ? 15.550 13.620 -14.927 1.00 88.31 92 PHE A O 1
ATOM 780 N N . ASN A 1 93 ? 16.288 11.639 -15.681 1.00 88.12 93 ASN A N 1
ATOM 781 C CA . ASN A 1 93 ? 17.593 12.130 -16.125 1.00 88.12 93 ASN A CA 1
ATOM 782 C C . ASN A 1 93 ? 17.460 13.203 -17.211 1.00 88.12 93 ASN A C 1
ATOM 784 O O . ASN A 1 93 ? 18.172 14.205 -17.176 1.00 88.12 93 ASN A O 1
ATOM 788 N N . PHE A 1 94 ? 16.532 13.022 -18.157 1.00 86.50 94 PHE A N 1
ATOM 789 C CA . PHE A 1 94 ? 16.216 14.048 -19.148 1.00 86.50 94 PHE A CA 1
ATOM 790 C C . PHE A 1 94 ? 15.706 15.318 -18.456 1.00 86.50 94 PHE A C 1
ATOM 792 O O . PHE A 1 94 ? 16.313 16.375 -18.593 1.00 86.50 94 PHE A O 1
ATOM 799 N N . ALA A 1 95 ? 14.645 15.222 -17.653 1.00 82.69 95 ALA A N 1
ATOM 800 C CA . ALA A 1 95 ? 14.018 16.361 -16.987 1.00 82.69 95 ALA A CA 1
ATOM 801 C C . ALA A 1 95 ? 15.000 17.152 -16.104 1.00 82.69 95 ALA A C 1
ATOM 803 O O . ALA A 1 95 ? 14.952 18.383 -16.086 1.00 82.69 95 ALA A O 1
ATOM 804 N N . GLN A 1 96 ? 15.922 16.469 -15.419 1.00 72.75 96 GLN A N 1
ATOM 805 C CA . GLN A 1 96 ? 16.967 17.122 -14.629 1.00 72.75 96 GLN A CA 1
ATOM 806 C C . GLN A 1 96 ? 18.044 17.802 -15.481 1.00 72.75 96 GLN A C 1
ATOM 808 O O . GLN A 1 96 ? 18.510 18.882 -15.127 1.00 72.75 96 GLN A O 1
ATOM 813 N N . LEU A 1 97 ? 18.427 17.224 -16.622 1.00 61.62 97 LEU A N 1
ATOM 814 C CA . LEU A 1 97 ? 19.382 17.869 -17.524 1.00 61.62 97 LEU A CA 1
ATOM 815 C C . LEU A 1 97 ? 18.825 19.205 -18.050 1.00 61.62 97 LEU A C 1
ATOM 817 O O . LEU A 1 97 ? 19.530 20.211 -18.034 1.00 61.62 97 LEU A O 1
ATOM 821 N N . PHE A 1 98 ? 17.541 19.244 -18.427 1.00 56.09 98 PHE A N 1
ATOM 822 C CA . PHE A 1 98 ? 16.884 20.480 -18.873 1.00 56.09 98 PHE A CA 1
ATOM 823 C C . PHE A 1 98 ? 16.632 21.478 -17.739 1.00 56.09 98 PHE A C 1
ATOM 825 O O . PHE A 1 98 ? 16.686 22.683 -17.987 1.00 56.09 98 PHE A O 1
ATOM 832 N N . SER A 1 99 ? 16.407 21.023 -16.500 1.00 55.00 99 SER A N 1
ATOM 833 C CA . SER A 1 99 ? 16.233 21.941 -15.367 1.00 55.00 99 SER A CA 1
ATOM 834 C C . SER A 1 99 ? 17.521 22.711 -15.058 1.00 55.00 99 SER A C 1
ATOM 836 O O . SER A 1 99 ? 17.469 23.923 -14.843 1.00 55.00 99 SER A O 1
ATOM 838 N N . ILE A 1 100 ? 18.683 22.053 -15.149 1.00 53.72 100 ILE A N 1
ATOM 839 C CA . ILE A 1 100 ? 19.994 22.696 -14.985 1.00 53.72 100 ILE A CA 1
ATOM 840 C C . ILE A 1 100 ? 20.256 23.679 -16.132 1.00 53.72 100 ILE A C 1
ATOM 842 O O . ILE A 1 100 ? 20.640 24.818 -15.877 1.00 53.72 100 ILE A O 1
ATOM 846 N N . THR A 1 101 ? 19.997 23.303 -17.390 1.00 52.91 101 THR A N 1
ATOM 847 C CA . THR A 1 101 ? 20.242 24.200 -18.535 1.00 52.91 101 THR A CA 1
ATOM 848 C C . THR A 1 101 ? 19.380 25.467 -18.482 1.00 52.91 101 THR A C 1
ATOM 850 O O . THR A 1 101 ? 19.895 26.560 -18.699 1.00 52.91 101 THR A O 1
ATOM 853 N N . THR A 1 102 ? 18.102 25.370 -18.095 1.00 53.38 102 THR A N 1
ATOM 854 C CA . THR A 1 102 ? 17.237 26.561 -17.947 1.00 53.38 102 THR A CA 1
ATOM 855 C C . THR A 1 102 ? 17.565 27.439 -16.731 1.00 53.38 102 THR A C 1
ATOM 857 O O . THR A 1 102 ? 17.167 28.602 -16.696 1.00 53.38 102 THR A O 1
ATOM 860 N N . GLY A 1 103 ? 18.288 26.908 -15.738 1.00 53.31 103 GLY A N 1
ATOM 861 C CA . GLY A 1 103 ? 18.727 27.651 -14.551 1.00 53.31 103 GLY A CA 1
ATOM 862 C C . GLY A 1 103 ? 20.074 28.364 -14.710 1.00 53.31 103 GLY A C 1
ATOM 863 O O . GLY A 1 103 ? 20.360 29.293 -13.961 1.00 53.31 103 GLY A O 1
ATOM 864 N N . VAL A 1 104 ? 20.906 27.966 -15.677 1.00 51.84 104 VAL A N 1
ATOM 865 C CA . VAL A 1 104 ? 22.204 28.619 -15.943 1.00 51.84 104 VAL A CA 1
ATOM 866 C C . VAL A 1 104 ? 22.039 29.848 -16.850 1.00 51.84 104 VAL A C 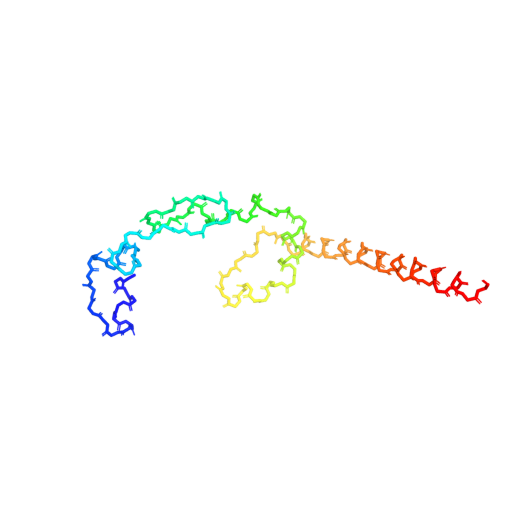1
ATOM 868 O O . VAL A 1 104 ? 22.715 30.858 -16.643 1.00 51.84 104 VAL A O 1
ATOM 871 N N . ASP A 1 105 ? 21.073 29.832 -17.773 1.00 48.12 105 ASP A N 1
ATOM 872 C CA . ASP A 1 105 ? 20.795 30.968 -18.671 1.00 48.12 105 ASP A CA 1
ATOM 873 C C . ASP A 1 105 ? 20.196 32.198 -17.960 1.00 48.12 105 ASP A C 1
ATOM 875 O O . ASP A 1 105 ? 20.311 33.325 -18.452 1.00 48.12 105 ASP A O 1
ATOM 879 N N . THR A 1 106 ? 19.580 32.030 -16.786 1.00 48.41 106 THR A N 1
ATOM 880 C CA . THR A 1 106 ? 19.065 33.151 -15.979 1.00 48.41 106 THR A CA 1
ATOM 881 C C . THR A 1 106 ? 20.147 33.838 -15.144 1.00 48.41 106 THR A C 1
ATOM 883 O O . THR A 1 106 ? 20.017 35.030 -14.867 1.00 48.41 106 THR A O 1
ATOM 886 N N . PHE A 1 107 ? 21.251 33.159 -14.813 1.00 44.50 107 PHE A N 1
ATOM 887 C CA . PHE A 1 107 ? 22.369 33.769 -14.081 1.00 44.50 107 PHE A CA 1
ATOM 888 C C . PHE A 1 107 ? 23.342 34.549 -14.976 1.00 44.50 107 PHE A C 1
ATOM 890 O O . PHE A 1 107 ? 23.962 35.496 -14.495 1.00 44.50 107 PHE A O 1
ATOM 897 N N . GLN A 1 108 ? 23.450 34.225 -16.270 1.00 43.28 108 GLN A N 1
ATOM 898 C CA . GLN A 1 108 ? 24.290 34.991 -17.208 1.00 43.28 108 GLN A CA 1
ATOM 899 C C . GLN A 1 108 ? 23.613 36.246 -17.784 1.00 43.28 108 GLN A C 1
ATOM 901 O O . GLN A 1 108 ? 24.307 37.121 -18.294 1.00 43.28 108 GLN A O 1
ATOM 906 N N . LYS A 1 109 ? 22.284 36.385 -17.680 1.00 45.66 109 LYS A N 1
ATOM 907 C CA . LYS A 1 109 ? 21.555 37.596 -18.118 1.00 45.66 109 LYS A CA 1
ATOM 908 C C . LYS A 1 109 ? 21.307 38.633 -17.017 1.00 45.66 109 LYS A C 1
ATOM 910 O O . LYS A 1 109 ? 20.787 39.700 -17.317 1.00 45.66 109 LYS A O 1
ATOM 915 N N . ALA A 1 110 ? 21.669 38.345 -15.766 1.00 45.66 110 ALA A N 1
ATOM 916 C CA . ALA A 1 110 ? 21.530 39.278 -14.641 1.00 45.66 110 ALA A CA 1
ATOM 917 C C . ALA A 1 110 ? 22.837 40.022 -14.287 1.00 45.66 110 ALA A C 1
ATOM 919 O O . ALA A 1 110 ? 22.855 40.816 -13.349 1.00 45.66 110 ALA A O 1
ATOM 920 N N . THR A 1 111 ? 23.929 39.765 -15.013 1.00 48.69 111 THR A N 1
ATOM 921 C CA . THR A 1 111 ? 25.264 40.353 -14.782 1.00 48.69 111 THR A CA 1
ATOM 922 C C . THR A 1 111 ? 25.906 40.936 -16.048 1.00 48.69 111 THR A C 1
ATOM 924 O O . THR A 1 111 ? 27.120 41.136 -16.076 1.00 48.69 111 THR A O 1
ATOM 927 N N . ALA A 1 112 ? 25.104 41.247 -17.071 1.00 40.12 112 ALA A N 1
ATOM 928 C CA . ALA A 1 112 ? 25.528 41.962 -18.277 1.00 40.12 112 ALA A CA 1
ATOM 929 C C . ALA A 1 112 ? 24.826 43.320 -18.388 1.00 40.12 112 ALA A C 1
ATOM 931 O O . ALA A 1 112 ? 23.607 43.367 -18.103 1.00 40.12 112 ALA A O 1
#

Radius of gyration: 23.66 Å; chains: 1; bounding box: 46×52×48 Å